Protein AF-A0A090WAH4-F1 (afdb_monomer)

Organism: NCBI:txid221126

Secondary structure (DSSP, 8-state):
--------HHHHHHHHHHH-TTHHHHS-HHHHHHHTTS-HHHHHHHHH--

Foldseek 3Di:
DCPDDPCDLLNVVVVCCVVPVVCVVPPDLCVVCVVSVHHSVVSVVSVVVD

Sequence (50 aa):
MFSQLHTTAKQRYDKLISEEPELFKNVSLQYIASMLGITPESLSRLRKMN

Nearest PDB structures (foldseek):
  3iwf-assembly2_A  TM=8.912E-01  e=1.470E+00  Staphylococcus epidermidis ATCC 12228
  7s03-assembly1_A-2  TM=6.838E-01  e=6.441E-01  Homo sapiens
  6bzo-assembly1_F  TM=5.975E-01  e=4.908E+00  Mycobacterium tuberculosis

pLDDT: mean 82.91, std 12.8, range [41.38, 92.5]

Radius of gyration: 11.49 Å; Cα contacts (8 Å, |Δi|>4): 29; chains: 1; bounding box: 19×17×38 Å

Solvent-accessible surface area (backbone atoms only — not comparable to full-atom values): 3141 Å² total; per-residue (Å²): 130,90,88,78,81,85,76,49,63,64,55,54,47,56,50,44,52,71,76,42,53,60,50,72,75,79,45,59,63,58,62,54,12,57,74,59,73,45,51,45,66,57,46,51,51,55,64,72,77,106

Mean predicted aligned error: 5.98 Å

Structure (mmCIF, N/CA/C/O backbone):
data_AF-A0A090WAH4-F1
#
_entry.id   AF-A0A090WAH4-F1
#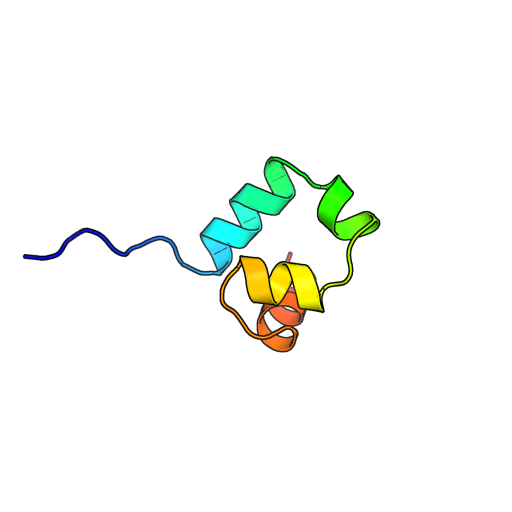
loop_
_atom_site.group_PDB
_atom_site.id
_atom_site.type_symbol
_atom_site.label_atom_id
_atom_site.label_alt_id
_atom_site.label_comp_id
_atom_site.label_asym_id
_atom_site.label_entity_id
_atom_site.label_seq_id
_atom_site.pdbx_PDB_ins_code
_atom_site.Cartn_x
_atom_site.Cartn_y
_atom_site.Cartn_z
_atom_site.occupancy
_atom_site.B_iso_or_equiv
_atom_site.auth_seq_id
_atom_site.auth_comp_id
_atom_site.auth_asym_id
_atom_site.auth_atom_id
_atom_site.pdbx_PDB_model_num
ATOM 1 N N . MET A 1 1 ? 2.776 7.472 -31.661 1.00 41.38 1 MET A N 1
ATOM 2 C CA . MET A 1 1 ? 3.500 7.602 -30.375 1.00 41.38 1 MET A CA 1
ATOM 3 C C . MET A 1 1 ? 2.571 7.140 -29.265 1.00 41.38 1 MET A C 1
ATOM 5 O O . MET A 1 1 ? 1.566 7.795 -29.031 1.00 41.38 1 MET A O 1
ATOM 9 N N . PHE A 1 2 ? 2.840 5.992 -28.642 1.00 50.03 2 PHE A N 1
ATOM 10 C CA . PHE A 1 2 ? 1.996 5.437 -27.578 1.00 50.03 2 PHE A CA 1
ATOM 11 C C . PHE A 1 2 ? 2.186 6.222 -26.271 1.00 50.03 2 PHE A C 1
ATOM 13 O O . PHE A 1 2 ? 2.901 5.792 -25.375 1.00 50.03 2 PHE A O 1
ATOM 20 N N . SER A 1 3 ? 1.559 7.393 -26.163 1.00 53.28 3 SER A N 1
ATOM 21 C CA . SER A 1 3 ? 1.542 8.202 -24.934 1.00 53.28 3 SER A CA 1
ATOM 22 C C . SER A 1 3 ? 0.389 7.784 -24.006 1.00 53.28 3 SER A C 1
ATOM 24 O O . SER A 1 3 ? -0.388 8.618 -23.552 1.00 53.28 3 SER A O 1
ATOM 26 N N . GLN A 1 4 ? 0.205 6.475 -23.787 1.00 55.75 4 GLN A N 1
ATOM 27 C CA . GLN A 1 4 ? -0.939 5.933 -23.033 1.00 55.75 4 GLN A CA 1
ATOM 28 C C . GLN A 1 4 ? -0.565 4.831 -22.026 1.00 55.75 4 GLN A C 1
ATOM 30 O O . GLN A 1 4 ? -1.262 3.830 -21.954 1.00 55.75 4 GLN A O 1
ATOM 35 N N . LEU A 1 5 ? 0.508 4.977 -21.231 1.00 57.25 5 LEU A N 1
ATOM 36 C CA . LEU A 1 5 ? 0.836 4.007 -20.158 1.00 57.25 5 LEU A CA 1
ATOM 37 C C . LEU A 1 5 ? 1.535 4.628 -18.918 1.00 57.25 5 LEU A C 1
ATOM 39 O O . LEU A 1 5 ? 2.467 4.043 -18.378 1.00 57.25 5 LEU A O 1
ATOM 43 N N . HIS A 1 6 ? 1.152 5.823 -18.448 1.00 57.84 6 HIS A N 1
ATOM 44 C CA . HIS A 1 6 ? 1.956 6.575 -17.455 1.00 57.84 6 HIS A CA 1
ATOM 45 C C . HIS A 1 6 ? 1.411 6.657 -16.012 1.00 57.84 6 HIS A C 1
ATOM 47 O O . HIS A 1 6 ? 1.781 7.568 -15.275 1.00 57.84 6 HIS A O 1
ATOM 53 N N . THR A 1 7 ? 0.598 5.708 -15.536 1.00 63.88 7 THR A N 1
ATOM 54 C CA . THR A 1 7 ? 0.333 5.618 -14.083 1.00 63.88 7 THR A CA 1
ATOM 55 C C . THR A 1 7 ? 1.358 4.707 -13.417 1.00 63.88 7 THR A C 1
ATOM 57 O O . THR A 1 7 ? 1.292 3.479 -13.537 1.00 63.88 7 THR A O 1
ATOM 60 N N . THR A 1 8 ? 2.316 5.297 -12.700 1.00 82.94 8 THR A N 1
ATOM 61 C CA . THR A 1 8 ? 3.296 4.532 -11.917 1.00 82.94 8 THR A CA 1
ATOM 62 C C . THR A 1 8 ? 2.599 3.759 -10.794 1.00 82.94 8 THR A C 1
ATOM 64 O O . THR A 1 8 ? 1.497 4.103 -10.362 1.00 82.94 8 THR A O 1
ATOM 67 N N . ALA A 1 9 ? 3.243 2.706 -10.285 1.00 81.44 9 ALA A N 1
ATOM 68 C CA . ALA A 1 9 ? 2.748 1.971 -9.120 1.00 81.44 9 ALA A CA 1
ATOM 69 C C . ALA A 1 9 ? 2.469 2.883 -7.915 1.00 81.44 9 ALA A C 1
ATOM 71 O O . ALA A 1 9 ? 1.494 2.680 -7.201 1.00 81.44 9 ALA A O 1
ATOM 72 N N . LYS A 1 10 ? 3.291 3.927 -7.745 1.00 84.44 10 LYS A N 1
ATOM 73 C CA . LYS A 1 10 ? 3.095 4.955 -6.724 1.00 84.44 10 LYS A CA 1
ATOM 74 C C . LYS A 1 10 ? 1.796 5.730 -6.938 1.00 84.44 10 LYS A C 1
ATOM 76 O O . LYS A 1 10 ? 1.016 5.826 -6.012 1.00 84.44 10 LYS A O 1
ATOM 81 N N . GLN A 1 11 ? 1.518 6.212 -8.151 1.00 87.19 11 GLN A N 1
ATOM 82 C CA . GLN A 1 11 ? 0.271 6.944 -8.419 1.00 87.19 11 GLN A CA 1
ATOM 83 C C . GLN A 1 11 ? -0.975 6.079 -8.199 1.00 87.19 11 GLN A C 1
ATOM 85 O O . GLN A 1 11 ? -1.970 6.556 -7.664 1.00 87.19 11 GLN A O 1
ATOM 90 N N . ARG A 1 12 ? -0.923 4.798 -8.589 1.00 86.31 12 ARG A N 1
ATOM 91 C CA . ARG A 1 12 ? -2.023 3.856 -8.328 1.00 86.31 12 ARG A CA 1
ATOM 92 C C . ARG A 1 12 ? -2.202 3.600 -6.829 1.00 86.31 12 ARG A C 1
ATOM 94 O O . ARG A 1 12 ? -3.334 3.549 -6.369 1.00 86.31 12 ARG A O 1
ATOM 101 N N . TYR A 1 13 ? -1.102 3.487 -6.082 1.00 89.12 13 TYR A N 1
ATOM 102 C CA . TYR A 1 13 ? -1.128 3.385 -4.624 1.00 89.12 13 TYR A CA 1
ATOM 103 C C . TYR A 1 13 ? -1.735 4.634 -3.976 1.00 89.12 13 TYR A C 1
ATOM 105 O O . TYR A 1 13 ? -2.679 4.494 -3.211 1.00 89.12 13 TYR A O 1
ATOM 113 N N . ASP A 1 14 ? -1.238 5.827 -4.320 1.00 88.44 14 ASP A N 1
ATOM 114 C CA . ASP A 1 14 ? -1.714 7.121 -3.809 1.00 88.44 14 ASP A CA 1
ATOM 115 C C . ASP A 1 14 ? -3.213 7.314 -4.067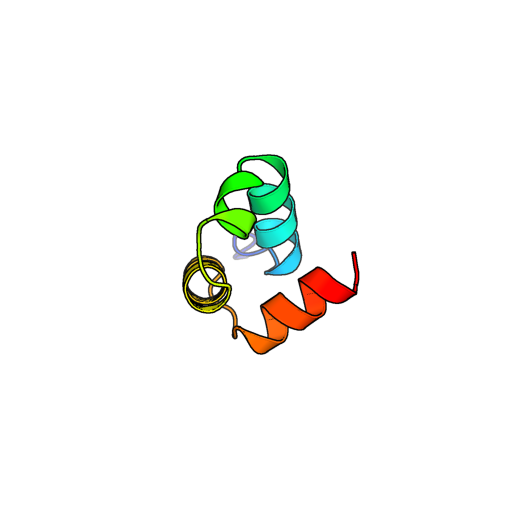 1.00 88.44 14 ASP A C 1
ATOM 117 O O . ASP A 1 14 ? -3.966 7.720 -3.183 1.00 88.44 14 ASP A O 1
ATOM 121 N N . LYS A 1 15 ? -3.674 6.957 -5.268 1.00 89.88 15 LYS A N 1
ATOM 122 C CA . LYS A 1 15 ? -5.097 7.005 -5.596 1.00 89.88 15 LYS A CA 1
ATOM 123 C C . LYS A 1 15 ? -5.904 6.023 -4.740 1.00 89.88 15 LYS A C 1
ATOM 125 O O . LYS A 1 15 ? -6.896 6.421 -4.142 1.00 89.88 15 LYS A O 1
ATOM 130 N N . LEU A 1 16 ? -5.452 4.773 -4.623 1.00 88.56 16 LEU A N 1
ATOM 131 C CA . LEU A 1 16 ? -6.167 3.736 -3.876 1.00 88.56 16 LEU A CA 1
ATOM 132 C C . LEU A 1 16 ? -6.227 4.032 -2.369 1.00 88.56 16 LEU A C 1
ATOM 134 O O . LEU A 1 16 ? -7.270 3.835 -1.759 1.00 88.56 16 LEU A O 1
ATOM 138 N N . ILE A 1 17 ? -5.141 4.519 -1.759 1.00 88.12 17 ILE A N 1
ATOM 139 C CA . ILE A 1 17 ? -5.129 4.885 -0.330 1.00 88.12 17 ILE A CA 1
ATOM 140 C C . ILE A 1 17 ? -5.990 6.124 -0.058 1.00 88.12 17 ILE A C 1
ATOM 142 O O . ILE A 1 17 ? -6.565 6.232 1.022 1.00 88.12 17 ILE A O 1
ATOM 146 N N . SER A 1 18 ? -6.097 7.039 -1.028 1.00 90.56 18 SER A N 1
ATOM 147 C CA . SER A 1 18 ? -6.946 8.225 -0.916 1.00 90.56 18 SER A CA 1
ATOM 148 C C . SER A 1 18 ? -8.431 7.918 -1.116 1.00 90.56 18 SER A C 1
ATOM 150 O O . SER A 1 18 ? -9.254 8.547 -0.458 1.00 90.56 18 SER A O 1
ATOM 152 N N . GLU A 1 19 ? -8.782 7.011 -2.031 1.00 92.50 19 GLU A N 1
ATOM 153 C CA . GLU A 1 19 ? -10.179 6.641 -2.300 1.00 92.50 19 GLU A CA 1
ATOM 154 C C . GLU A 1 19 ? -10.694 5.605 -1.293 1.00 92.50 19 G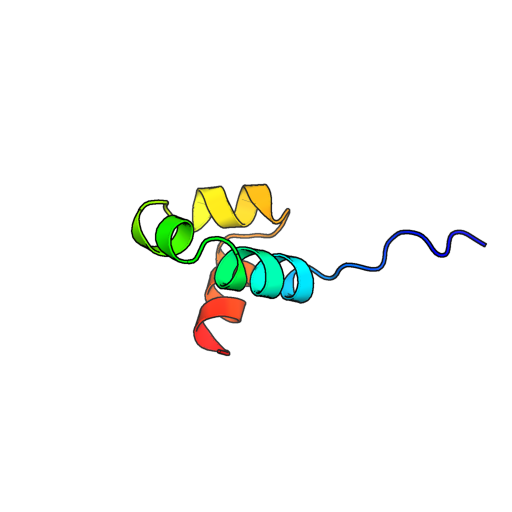LU A C 1
ATOM 156 O O . GLU A 1 19 ? -11.805 5.738 -0.786 1.00 92.50 19 GLU A O 1
ATOM 161 N N . GLU A 1 20 ? -9.878 4.603 -0.958 1.00 90.06 20 GLU A N 1
ATOM 162 C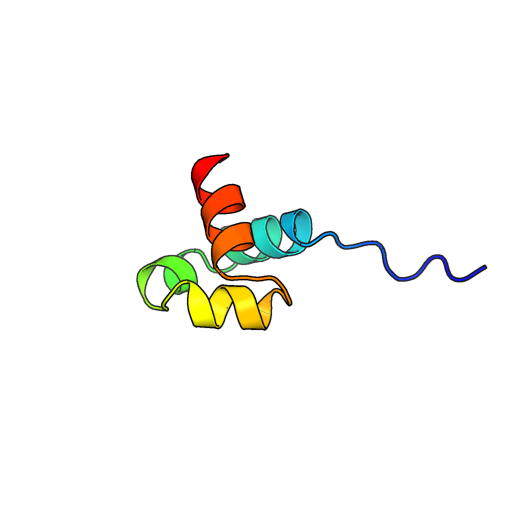 CA . GLU A 1 20 ? -10.278 3.464 -0.128 1.00 90.06 20 GLU A CA 1
ATOM 163 C C . GLU A 1 20 ? -9.217 3.120 0.940 1.00 90.06 20 GLU A C 1
ATOM 165 O O . GLU A 1 20 ? -8.585 2.058 0.910 1.00 90.06 20 GLU A O 1
ATOM 170 N N . PRO A 1 21 ? -9.011 3.975 1.958 1.00 88.88 21 PRO A N 1
ATOM 171 C CA . PRO A 1 21 ? -8.037 3.708 3.020 1.00 88.88 21 PRO A CA 1
ATOM 172 C C . PRO A 1 21 ? -8.386 2.476 3.872 1.00 88.88 21 PRO A C 1
ATOM 174 O O . PRO A 1 21 ? -7.508 1.867 4.489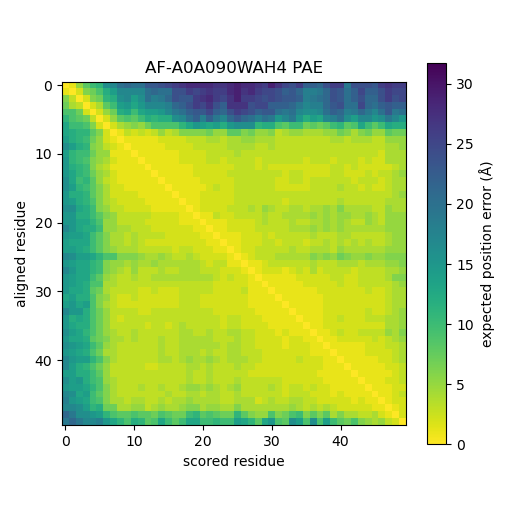 1.00 88.88 21 PRO A O 1
ATOM 177 N N . GLU 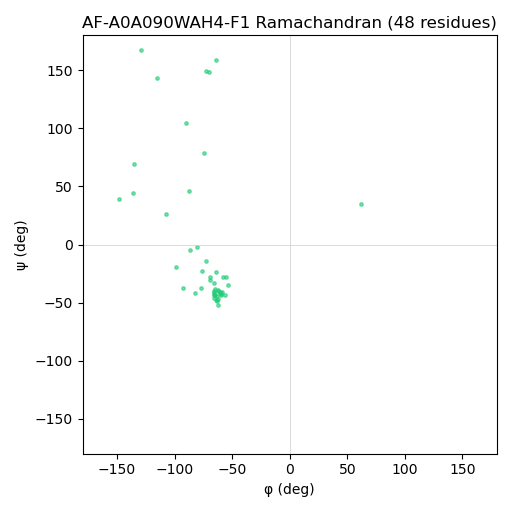A 1 22 ? -9.661 2.086 3.923 1.00 90.88 22 GLU A N 1
ATOM 178 C CA . GLU A 1 22 ? -10.135 0.930 4.693 1.00 90.88 22 GLU A CA 1
ATOM 179 C C . GLU A 1 22 ? -9.669 -0.405 4.106 1.00 90.88 22 GLU A C 1
ATOM 181 O O . GLU A 1 22 ? -9.453 -1.364 4.853 1.00 90.88 22 GLU A O 1
ATOM 186 N N . LEU A 1 23 ? -9.431 -0.462 2.794 1.00 88.00 23 LEU A N 1
ATOM 187 C CA . LEU A 1 23 ? -8.868 -1.630 2.117 1.00 88.00 23 LEU A CA 1
ATOM 188 C C . LEU A 1 23 ? -7.497 -1.986 2.702 1.00 88.00 23 LEU A C 1
ATOM 190 O O . LEU A 1 23 ? -7.229 -3.145 2.995 1.00 88.00 23 LEU A O 1
ATOM 194 N N . PHE A 1 24 ? -6.665 -0.989 3.003 1.00 87.00 24 PHE A N 1
ATOM 195 C CA . PHE A 1 24 ? -5.339 -1.193 3.600 1.00 87.00 24 PHE A CA 1
ATOM 196 C C . PHE A 1 24 ? -5.374 -1.618 5.073 1.00 87.00 24 PHE A C 1
ATOM 198 O O . PHE A 1 24 ? -4.348 -2.055 5.602 1.00 87.00 24 PHE A O 1
ATOM 205 N N . LYS A 1 25 ? -6.529 -1.482 5.737 1.00 86.69 25 LYS A N 1
ATOM 206 C CA . LYS A 1 25 ? -6.753 -1.945 7.114 1.00 86.69 25 LYS A CA 1
ATOM 207 C C . LYS A 1 25 ? -7.343 -3.354 7.161 1.00 86.69 25 LYS A C 1
ATOM 209 O O . LYS A 1 25 ? -6.977 -4.123 8.042 1.00 86.69 25 LYS A O 1
ATOM 214 N N . ASN A 1 26 ? -8.236 -3.681 6.226 1.00 90.88 26 ASN A N 1
ATOM 215 C CA . ASN A 1 26 ? -8.988 -4.939 6.222 1.00 90.88 26 ASN A CA 1
ATOM 216 C C . ASN A 1 26 ? -8.395 -6.013 5.296 1.00 90.88 26 ASN A C 1
ATOM 218 O O . ASN A 1 26 ? -8.686 -7.195 5.465 1.00 90.88 26 ASN A O 1
ATOM 222 N N . VAL A 1 27 ? -7.564 -5.626 4.324 1.00 89.94 27 VAL A N 1
ATOM 223 C CA . VAL A 1 27 ? -6.980 -6.530 3.326 1.00 89.94 27 VAL A CA 1
ATOM 224 C C . VAL A 1 27 ? -5.466 -6.604 3.495 1.00 89.94 27 VAL A C 1
ATOM 226 O O . VAL A 1 27 ? -4.790 -5.626 3.816 1.00 89.94 27 VAL A O 1
ATOM 229 N N . SER A 1 28 ? -4.908 -7.795 3.283 1.00 90.31 28 SER A N 1
ATOM 230 C CA . SER A 1 28 ? -3.468 -8.004 3.389 1.00 90.31 28 SER A CA 1
ATOM 231 C C . SER A 1 28 ? -2.711 -7.318 2.246 1.00 90.31 28 SER A C 1
ATOM 233 O O . SER A 1 28 ? -3.168 -7.234 1.104 1.00 90.31 28 SER A O 1
ATOM 235 N N . LEU A 1 29 ? -1.488 -6.870 2.546 1.00 86.25 29 LEU A N 1
ATOM 236 C CA . LEU A 1 29 ? -0.616 -6.182 1.586 1.00 86.25 29 LEU A CA 1
ATOM 237 C C . LEU A 1 29 ? -0.367 -6.997 0.310 1.00 86.25 29 LEU A C 1
ATOM 239 O O . LEU A 1 29 ? -0.144 -6.422 -0.747 1.00 86.25 29 LEU A O 1
ATOM 243 N N . GLN A 1 30 ? -0.414 -8.326 0.384 1.00 89.88 30 GLN A N 1
ATOM 244 C CA . GLN A 1 30 ? -0.185 -9.182 -0.774 1.00 89.88 30 GLN A CA 1
ATOM 245 C C . GLN A 1 30 ? -1.277 -9.033 -1.838 1.00 89.88 30 GLN A C 1
ATOM 247 O O . GLN A 1 30 ? -0.954 -8.892 -3.014 1.00 89.88 30 GLN A O 1
ATOM 252 N N . TYR A 1 31 ? -2.548 -8.977 -1.432 1.00 91.44 31 TYR A N 1
ATOM 253 C CA . TYR A 1 31 ? -3.664 -8.762 -2.357 1.00 91.44 31 TYR A CA 1
ATOM 254 C C . TYR A 1 31 ? -3.617 -7.372 -2.987 1.00 91.44 31 TYR A C 1
ATOM 256 O O . TYR A 1 31 ? -3.781 -7.227 -4.198 1.00 91.44 31 TYR A O 1
ATOM 264 N N . ILE A 1 32 ? -3.321 -6.355 -2.179 1.00 90.50 32 ILE A N 1
ATOM 265 C CA . ILE A 1 32 ? -3.212 -4.974 -2.655 1.00 90.50 32 ILE A CA 1
ATOM 266 C C . ILE A 1 32 ? -2.034 -4.832 -3.628 1.00 90.50 32 ILE A C 1
ATOM 268 O O . ILE A 1 32 ? -2.139 -4.159 -4.649 1.00 90.50 32 ILE A O 1
ATOM 272 N N . ALA A 1 33 ? -0.918 -5.514 -3.366 1.00 91.19 33 ALA A N 1
ATOM 273 C CA . ALA A 1 33 ? 0.233 -5.518 -4.258 1.00 91.19 33 ALA A CA 1
ATOM 274 C C . ALA A 1 33 ? -0.095 -6.172 -5.607 1.00 91.19 33 ALA A C 1
ATOM 276 O O . ALA A 1 33 ? 0.208 -5.591 -6.651 1.00 91.19 33 ALA A O 1
ATOM 277 N N . SER A 1 34 ? -0.800 -7.308 -5.597 1.00 90.56 34 SER A N 1
ATOM 278 C CA . SER A 1 34 ? -1.316 -7.939 -6.817 1.00 90.56 34 SER A CA 1
ATOM 279 C C . SER A 1 34 ? -2.269 -7.022 -7.589 1.00 90.56 34 SER A C 1
ATOM 281 O O . SER A 1 34 ? -2.125 -6.898 -8.804 1.00 90.56 34 SER A O 1
ATOM 283 N N . MET A 1 35 ? -3.177 -6.319 -6.905 1.00 88.19 35 MET A N 1
ATOM 284 C CA . MET A 1 35 ? -4.097 -5.350 -7.521 1.00 88.19 35 MET A CA 1
ATOM 285 C C . MET A 1 35 ? -3.351 -4.178 -8.175 1.00 88.19 35 M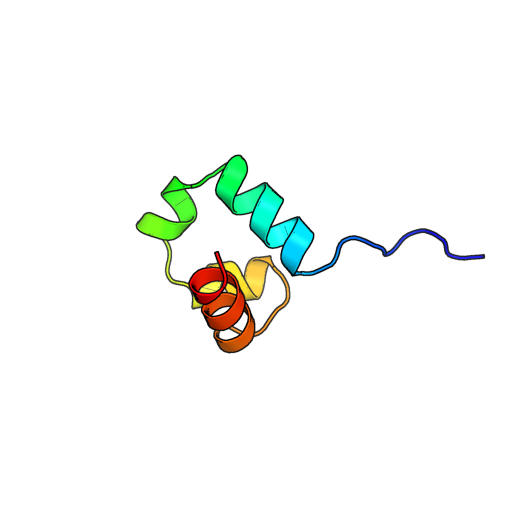ET A C 1
ATOM 287 O O . MET A 1 35 ? -3.688 -3.735 -9.272 1.00 88.19 35 MET A O 1
ATOM 291 N N . LEU A 1 36 ? -2.291 -3.699 -7.527 1.00 87.94 36 LEU A N 1
ATOM 292 C CA . LEU A 1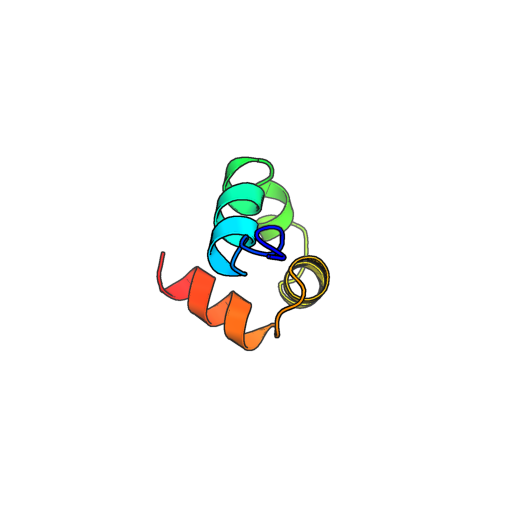 36 ? -1.434 -2.629 -8.035 1.00 87.94 36 LEU A CA 1
ATOM 293 C C . LEU A 1 36 ? -0.402 -3.122 -9.066 1.00 87.94 36 LEU A C 1
ATOM 295 O O . LEU A 1 36 ? 0.341 -2.311 -9.625 1.00 87.94 36 LEU A O 1
ATOM 299 N N . GLY A 1 37 ? -0.354 -4.426 -9.359 1.00 88.81 37 GLY A N 1
ATOM 300 C CA . GLY A 1 37 ? 0.599 -5.027 -10.292 1.00 88.81 37 GLY A CA 1
ATOM 301 C C . GLY A 1 37 ? 2.056 -4.848 -9.858 1.00 88.81 37 GLY A C 1
ATOM 302 O O . GLY A 1 37 ? 2.922 -4.621 -10.702 1.00 88.81 37 GLY A O 1
ATOM 303 N N . ILE A 1 38 ? 2.317 -4.881 -8.551 1.00 90.44 38 ILE A N 1
ATOM 304 C CA . ILE A 1 38 ? 3.654 -4.778 -7.958 1.00 90.44 38 ILE A CA 1
ATOM 305 C C . ILE A 1 38 ? 3.904 -5.909 -6.970 1.00 90.44 38 ILE A C 1
ATOM 307 O O . ILE A 1 38 ? 2.990 -6.612 -6.548 1.00 90.44 38 ILE A O 1
ATOM 311 N N . THR A 1 39 ? 5.159 -6.078 -6.566 1.00 91.56 39 THR A N 1
ATOM 312 C CA . THR A 1 39 ? 5.478 -7.021 -5.499 1.00 91.56 39 THR A CA 1
ATOM 313 C C . THR A 1 39 ? 5.021 -6.471 -4.142 1.00 91.56 39 THR A C 1
ATOM 315 O O . THR A 1 39 ? 5.029 -5.252 -3.920 1.00 91.56 39 THR A O 1
ATOM 318 N N . PRO A 1 40 ? 4.652 -7.348 -3.192 1.00 88.94 40 PRO A N 1
ATOM 319 C CA . PRO A 1 40 ? 4.335 -6.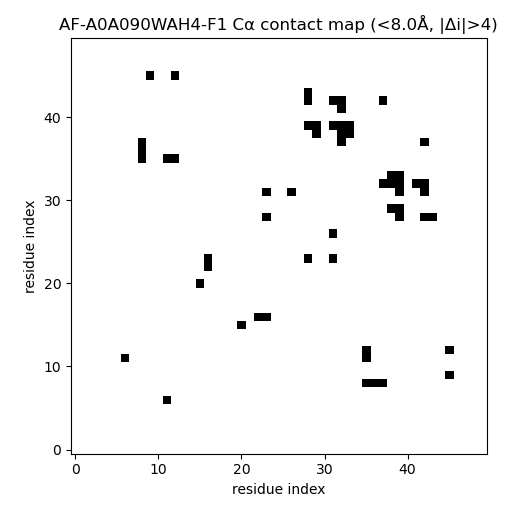937 -1.825 1.00 88.94 40 PRO A CA 1
ATOM 320 C C . PRO A 1 40 ? 5.495 -6.197 -1.150 1.00 88.94 40 PRO A C 1
ATOM 322 O O . PRO A 1 40 ? 5.263 -5.310 -0.332 1.00 88.94 40 PRO A O 1
ATOM 325 N N . GLU A 1 41 ? 6.739 -6.484 -1.537 1.00 89.94 41 GLU A N 1
ATOM 326 C CA . GLU A 1 41 ? 7.920 -5.740 -1.093 1.00 89.94 41 GLU A CA 1
ATOM 327 C C . GLU A 1 41 ? 7.924 -4.295 -1.604 1.00 89.94 41 GLU A C 1
ATOM 329 O O . GLU A 1 41 ? 8.163 -3.371 -0.824 1.00 89.94 41 GLU A O 1
ATOM 334 N N . SER A 1 42 ? 7.623 -4.072 -2.890 1.00 89.06 42 SER A N 1
ATOM 335 C CA . SER A 1 42 ? 7.477 -2.724 -3.450 1.00 89.06 42 SER A CA 1
ATOM 336 C C . SER A 1 42 ? 6.353 -1.953 -2.763 1.00 89.06 42 SER A C 1
ATOM 338 O O . SER A 1 42 ? 6.544 -0.787 -2.421 1.00 89.06 42 SER A O 1
ATOM 340 N N . LEU A 1 43 ? 5.216 -2.601 -2.496 1.00 90.06 43 LEU A N 1
ATOM 341 C CA . LEU A 1 43 ? 4.121 -1.987 -1.745 1.00 90.06 43 LEU A CA 1
ATOM 342 C C . LEU A 1 43 ? 4.543 -1.637 -0.311 1.00 90.06 43 LEU A C 1
ATOM 344 O O . LEU A 1 43 ? 4.262 -0.541 0.169 1.00 90.06 43 LEU A O 1
ATOM 348 N N . SER A 1 44 ? 5.250 -2.543 0.366 1.00 89.06 44 SER A N 1
ATOM 349 C CA . SER A 1 44 ? 5.767 -2.309 1.718 1.00 89.06 44 SER A CA 1
ATOM 350 C C . SER A 1 44 ? 6.726 -1.115 1.756 1.00 89.06 44 SER A C 1
ATOM 352 O O . SER A 1 44 ? 6.641 -0.283 2.661 1.00 89.06 44 SER A O 1
ATOM 354 N N . ARG A 1 45 ? 7.595 -0.985 0.742 1.00 88.25 45 ARG A N 1
ATOM 355 C CA . ARG A 1 45 ? 8.476 0.180 0.577 1.00 88.25 45 ARG A CA 1
ATOM 356 C C . ARG A 1 45 ? 7.681 1.469 0.375 1.00 88.25 45 ARG A C 1
ATOM 358 O O . ARG A 1 45 ? 7.974 2.442 1.058 1.00 88.25 45 ARG A O 1
ATOM 365 N N . LEU A 1 46 ? 6.669 1.470 -0.497 1.00 86.94 46 LEU A N 1
ATOM 366 C CA . LEU A 1 46 ? 5.803 2.637 -0.720 1.00 86.94 46 LEU A CA 1
ATOM 367 C C . LEU A 1 46 ? 5.088 3.068 0.567 1.00 86.94 46 LEU A C 1
ATOM 369 O O . LEU A 1 46 ? 5.093 4.251 0.887 1.00 86.94 46 LEU A O 1
ATOM 373 N N . ARG A 1 47 ? 4.565 2.113 1.346 1.00 84.31 47 ARG A N 1
ATOM 374 C CA . ARG A 1 47 ? 3.898 2.389 2.628 1.00 84.31 47 ARG A CA 1
ATOM 375 C C . ARG A 1 47 ? 4.844 2.940 3.697 1.00 84.31 47 ARG A C 1
ATOM 377 O O . ARG A 1 47 ? 4.404 3.704 4.539 1.00 84.31 47 ARG A O 1
ATOM 384 N N . LYS A 1 48 ? 6.118 2.527 3.708 1.00 84.88 48 LYS A N 1
ATOM 385 C CA . LYS A 1 48 ? 7.128 3.048 4.652 1.00 84.88 48 LYS A CA 1
ATOM 386 C C . LYS A 1 48 ? 7.643 4.442 4.289 1.00 84.88 48 LYS A C 1
ATOM 388 O O . LYS A 1 48 ? 8.213 5.102 5.146 1.00 84.88 48 LYS A O 1
ATOM 393 N N . MET A 1 49 ? 7.538 4.834 3.021 1.00 75.94 49 MET A N 1
ATOM 394 C CA . MET A 1 49 ? 8.064 6.104 2.511 1.00 75.94 49 MET A CA 1
ATOM 395 C C . MET A 1 49 ? 7.073 7.267 2.672 1.00 75.94 49 MET A C 1
ATOM 397 O O . MET A 1 49 ? 7.414 8.398 2.330 1.00 75.94 49 MET A O 1
ATOM 401 N N . ASN A 1 50 ? 5.862 6.974 3.150 1.00 59.72 50 ASN A N 1
ATOM 402 C CA . ASN A 1 50 ? 4.735 7.887 3.297 1.00 59.72 50 ASN A CA 1
ATOM 403 C C . ASN A 1 50 ? 4.275 7.950 4.753 1.00 59.72 50 ASN A C 1
ATOM 405 O O . ASN A 1 50 ? 3.623 8.961 5.085 1.00 59.72 50 ASN A O 1
#